Protein AF-A0ABC8L7T3-F1 (afdb_monomer)

Foldseek 3Di:
DDQPQDADPPKDWDWDDDPQWIKIWIWGDDDDDPVQKTFIKIWIWHWDADPVGDIDTDTPDIDGPDIGGNPDHDDDDDDDDD

Structure (mmCIF, N/CA/C/O backbone):
data_AF-A0ABC8L7T3-F1
#
_entry.id   AF-A0ABC8L7T3-F1
#
loop_
_atom_site.group_PDB
_atom_site.id
_atom_site.type_symbol
_atom_site.label_atom_id
_atom_site.label_alt_id
_atom_site.label_comp_id
_atom_site.label_asym_id
_atom_site.label_entity_id
_atom_site.label_seq_id
_atom_site.pdbx_PDB_ins_code
_atom_site.Cartn_x
_atom_site.Cartn_y
_atom_site.Cartn_z
_atom_site.occupancy
_atom_site.B_iso_or_equiv
_atom_site.auth_seq_id
_atom_site.auth_comp_id
_atom_site.auth_asym_id
_atom_site.auth_atom_id
_atom_site.pdbx_PDB_model_num
ATOM 1 N N . MET A 1 1 ? 20.368 14.492 3.557 1.00 38.31 1 MET A N 1
ATOM 2 C CA . MET A 1 1 ? 19.580 14.366 2.310 1.00 38.31 1 MET A CA 1
ATOM 3 C C . MET A 1 1 ? 18.242 13.747 2.675 1.00 38.31 1 MET A C 1
ATOM 5 O O . MET A 1 1 ? 18.219 12.594 3.075 1.00 38.31 1 MET A O 1
ATOM 9 N N . HIS A 1 2 ? 17.150 14.508 2.639 1.00 35.03 2 HIS A N 1
ATOM 10 C CA . HIS A 1 2 ? 15.823 13.958 2.922 1.00 35.03 2 HIS A CA 1
ATOM 11 C C . HIS A 1 2 ? 15.352 13.191 1.683 1.00 35.03 2 HIS A C 1
ATOM 13 O O . HIS A 1 2 ? 15.084 13.805 0.649 1.00 35.03 2 HIS A O 1
ATOM 19 N N . HIS A 1 3 ? 15.297 11.861 1.758 1.00 43.53 3 HIS A N 1
ATOM 20 C CA . HIS A 1 3 ? 14.628 11.061 0.737 1.00 43.53 3 HIS A CA 1
ATOM 21 C C . HIS A 1 3 ? 13.141 11.432 0.767 1.00 43.53 3 HIS A C 1
ATOM 23 O O . HIS A 1 3 ? 12.407 11.039 1.669 1.00 43.53 3 HIS A O 1
ATOM 29 N N . ARG A 1 4 ? 12.702 12.265 -0.183 1.00 48.78 4 ARG A N 1
ATOM 30 C CA . ARG A 1 4 ? 11.276 12.511 -0.413 1.00 48.78 4 ARG A CA 1
ATOM 31 C C . ARG A 1 4 ? 10.670 11.196 -0.911 1.00 48.78 4 ARG A C 1
ATOM 33 O O . ARG A 1 4 ? 10.760 10.894 -2.092 1.00 48.78 4 ARG A O 1
ATOM 40 N N . ASN A 1 5 ? 10.090 10.422 0.004 1.00 54.25 5 ASN A N 1
ATOM 41 C CA . ASN A 1 5 ? 9.352 9.189 -0.301 1.00 54.25 5 ASN A CA 1
ATOM 42 C C . ASN A 1 5 ? 7.878 9.464 -0.660 1.00 54.25 5 ASN A C 1
ATOM 44 O O . ASN A 1 5 ? 7.117 8.534 -0.920 1.00 54.25 5 ASN A O 1
ATOM 48 N N . GLY A 1 6 ? 7.475 10.740 -0.661 1.00 54.88 6 GLY A N 1
ATOM 49 C CA . GLY A 1 6 ? 6.137 11.171 -1.050 1.00 54.88 6 GLY A CA 1
ATOM 50 C C . GLY A 1 6 ? 5.894 11.010 -2.550 1.00 54.88 6 GLY A C 1
ATOM 51 O O . GLY A 1 6 ? 6.811 11.161 -3.362 1.00 54.88 6 GLY A O 1
ATOM 52 N N . GLY A 1 7 ? 4.649 10.701 -2.911 1.00 54.69 7 GLY A N 1
ATOM 53 C CA . GLY A 1 7 ? 4.199 10.727 -4.300 1.00 54.69 7 GLY A CA 1
ATOM 54 C C . GLY A 1 7 ? 4.367 12.122 -4.915 1.00 54.69 7 GLY A C 1
ATOM 55 O O . GLY A 1 7 ? 4.223 13.136 -4.232 1.00 54.69 7 GLY A O 1
ATOM 56 N N . SER A 1 8 ? 4.702 12.178 -6.206 1.00 59.66 8 SER A N 1
ATOM 57 C CA . SER A 1 8 ? 4.515 13.395 -7.010 1.00 59.66 8 SER A CA 1
ATOM 58 C C . SER A 1 8 ? 3.025 13.752 -7.075 1.00 59.66 8 SER A C 1
ATOM 60 O O . SER A 1 8 ? 2.193 12.856 -6.954 1.00 59.66 8 SER A O 1
ATOM 62 N N . SER A 1 9 ? 2.676 15.010 -7.359 1.00 58.31 9 SER A N 1
ATOM 63 C CA . SER A 1 9 ? 1.293 15.404 -7.701 1.00 58.31 9 SER A CA 1
ATOM 64 C C . SER A 1 9 ? 0.709 14.582 -8.854 1.00 58.31 9 SER A C 1
ATOM 66 O O . SER A 1 9 ? -0.502 14.418 -8.947 1.00 58.31 9 SER A O 1
ATOM 68 N N . ASP A 1 10 ? 1.587 14.047 -9.704 1.00 60.50 10 ASP A N 1
ATOM 69 C CA . ASP A 1 10 ? 1.239 13.238 -10.872 1.00 60.50 10 ASP A CA 1
ATOM 70 C C . ASP A 1 10 ? 1.274 11.726 -10.575 1.00 60.50 10 ASP A C 1
ATOM 72 O O . ASP A 1 10 ? 0.919 10.914 -11.428 1.00 60.50 10 ASP A O 1
ATOM 76 N N . ASN A 1 11 ? 1.734 11.322 -9.383 1.00 66.94 11 ASN A N 1
ATOM 77 C CA . ASN A 1 11 ? 1.858 9.913 -9.025 1.00 66.94 11 ASN A CA 1
ATOM 78 C C . ASN A 1 11 ? 0.542 9.400 -8.455 1.00 66.94 11 ASN A C 1
ATOM 80 O O . ASN A 1 11 ? -0.029 9.961 -7.522 1.00 66.94 11 ASN A O 1
ATOM 84 N N . THR A 1 12 ? 0.095 8.270 -8.991 1.00 76.62 12 THR A N 1
ATOM 85 C CA . THR A 1 12 ? -1.149 7.649 -8.551 1.00 76.62 12 THR A CA 1
ATOM 86 C C . THR A 1 12 ? -0.946 6.933 -7.216 1.00 76.62 12 THR A C 1
ATOM 88 O O . THR A 1 12 ? 0.008 6.168 -7.039 1.00 76.62 12 THR A O 1
ATOM 91 N N . THR A 1 13 ? -1.869 7.158 -6.285 1.00 89.56 13 THR A N 1
ATOM 92 C CA . THR A 1 13 ? -2.017 6.368 -5.061 1.00 89.56 13 THR A CA 1
ATOM 93 C C . THR A 1 13 ? -3.300 5.543 -5.139 1.00 89.56 13 THR A C 1
ATOM 95 O O . THR A 1 13 ? -4.253 5.904 -5.838 1.00 89.56 13 THR A O 1
ATOM 98 N N . LYS A 1 14 ? -3.333 4.405 -4.448 1.00 92.12 14 LYS A N 1
ATOM 99 C CA . LYS A 1 14 ? -4.551 3.623 -4.221 1.00 92.12 14 LYS A CA 1
ATOM 100 C C . LYS A 1 14 ? -4.617 3.212 -2.770 1.00 92.12 14 LYS A C 1
ATOM 102 O O . LYS A 1 14 ? -3.603 2.877 -2.168 1.00 92.12 14 LYS A O 1
ATOM 107 N N . LEU A 1 15 ? -5.831 3.214 -2.251 1.00 93.31 15 LEU A N 1
ATOM 108 C CA . LEU A 1 15 ? -6.154 2.754 -0.917 1.00 93.31 15 LEU A CA 1
ATOM 109 C C . LEU A 1 15 ? -7.102 1.566 -1.051 1.00 93.31 15 LEU A C 1
ATOM 111 O O . LEU A 1 15 ? -8.026 1.610 -1.865 1.00 93.31 15 LEU A O 1
ATOM 115 N N . VAL A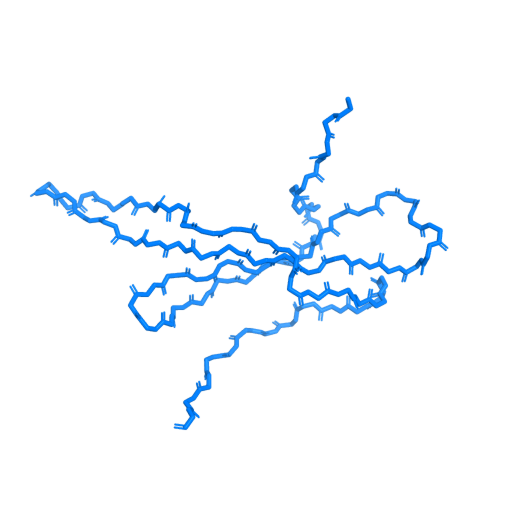 1 16 ? -6.872 0.515 -0.275 1.00 94.50 16 VAL A N 1
ATOM 116 C CA . VAL A 1 16 ? -7.733 -0.668 -0.251 1.00 94.50 16 VAL A CA 1
ATOM 117 C C . VAL A 1 16 ? -7.920 -1.157 1.180 1.00 94.50 16 VAL A C 1
ATOM 119 O O . VAL A 1 16 ? -7.008 -1.046 1.993 1.00 94.50 16 VAL A O 1
ATOM 122 N N . SER A 1 17 ? -9.097 -1.695 1.495 1.00 94.69 17 SER A N 1
ATOM 123 C CA . SER A 1 17 ? -9.344 -2.372 2.771 1.00 94.69 17 SER A CA 1
ATOM 124 C C . SER A 1 17 ? -9.168 -3.877 2.596 1.00 94.69 17 SER A C 1
ATOM 126 O O . SER A 1 17 ? -9.804 -4.464 1.725 1.00 94.69 17 SER A O 1
ATOM 128 N N . CYS A 1 18 ? 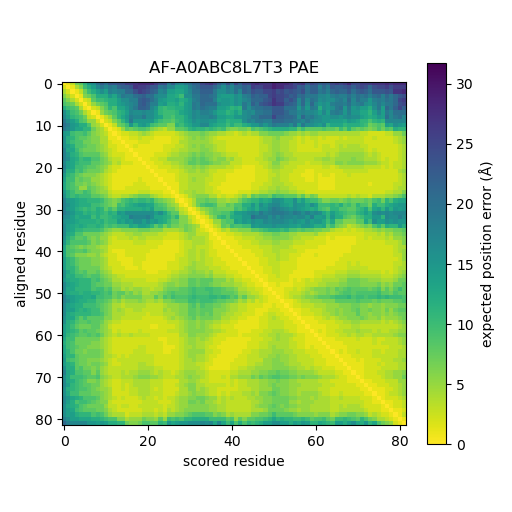-8.306 -4.497 3.402 1.00 93.12 18 CYS A N 1
ATOM 129 C CA . CYS A 1 18 ? -8.029 -5.932 3.376 1.00 93.12 18 CYS A CA 1
ATOM 130 C C . CYS A 1 18 ? -7.813 -6.447 4.805 1.00 93.12 18 CYS A C 1
ATOM 132 O O . CYS A 1 18 ? -7.028 -5.873 5.557 1.00 93.12 18 CYS A O 1
ATOM 134 N N . GLY A 1 19 ? -8.515 -7.517 5.197 1.00 90.62 19 GLY A N 1
ATOM 135 C CA . GLY A 1 19 ? -8.322 -8.163 6.503 1.00 90.62 19 GLY A CA 1
ATOM 136 C C . GLY A 1 19 ? -8.579 -7.261 7.719 1.00 90.62 19 GLY A C 1
ATOM 137 O O . GLY A 1 19 ? -7.911 -7.415 8.734 1.00 90.62 19 GLY A O 1
ATOM 138 N N . GLY A 1 20 ? -9.495 -6.291 7.611 1.00 91.06 20 GLY A N 1
ATOM 139 C CA . GLY A 1 20 ? -9.764 -5.311 8.675 1.00 91.06 20 GLY A CA 1
ATOM 140 C C . GLY A 1 20 ? -8.728 -4.185 8.784 1.00 91.06 20 GLY A C 1
ATOM 141 O O . GLY A 1 20 ? -8.838 -3.349 9.673 1.00 91.06 20 GLY A O 1
ATOM 142 N N . LYS A 1 21 ? -7.747 -4.135 7.877 1.00 94.62 21 LYS A N 1
ATOM 143 C CA . LYS A 1 21 ? -6.731 -3.080 7.786 1.00 94.62 21 LYS A CA 1
ATOM 144 C C . LYS A 1 21 ? -6.894 -2.280 6.498 1.00 94.62 21 LYS A C 1
ATOM 146 O O . LYS A 1 21 ? -7.559 -2.714 5.552 1.00 94.62 21 LYS A O 1
ATOM 151 N N . LEU A 1 22 ? -6.275 -1.109 6.453 1.00 95.56 22 LEU A N 1
ATOM 152 C CA . LEU A 1 22 ? -6.110 -0.308 5.250 1.00 95.56 22 LEU A CA 1
ATOM 153 C C . LEU A 1 22 ? -4.707 -0.501 4.677 1.00 95.56 22 LEU A C 1
ATOM 155 O O . LEU A 1 22 ? -3.725 -0.544 5.405 1.00 95.56 22 LEU A O 1
ATOM 159 N N . PHE A 1 23 ? -4.608 -0.563 3.356 1.00 95.19 23 PHE A N 1
ATOM 160 C CA . PHE A 1 23 ? -3.341 -0.600 2.640 1.00 95.19 23 PHE A CA 1
ATOM 161 C C . PHE A 1 23 ? -3.276 0.564 1.666 1.00 95.19 23 PHE A C 1
ATOM 163 O O . PHE A 1 23 ? -4.103 0.670 0.756 1.00 95.19 23 PHE A O 1
ATOM 170 N N . LEU A 1 24 ? -2.287 1.433 1.853 1.00 94.44 24 LEU A N 1
ATOM 171 C CA . LEU A 1 24 ? -1.985 2.535 0.951 1.00 94.44 24 LEU A CA 1
ATOM 172 C C . LEU A 1 24 ? -0.834 2.120 0.041 1.00 94.44 24 LEU A C 1
ATOM 174 O O . LEU A 1 24 ? 0.261 1.846 0.516 1.00 94.44 24 LEU A O 1
ATOM 178 N N . ILE A 1 25 ? -1.058 2.117 -1.268 1.00 93.75 25 ILE A N 1
ATOM 179 C CA . ILE A 1 25 ? -0.047 1.791 -2.273 1.00 93.75 25 ILE A CA 1
ATOM 180 C C . ILE A 1 25 ? 0.196 3.021 -3.137 1.00 93.75 25 ILE A C 1
ATOM 182 O O . ILE A 1 25 ? -0.749 3.660 -3.603 1.00 93.75 25 ILE A O 1
ATOM 186 N N . TRP A 1 26 ? 1.459 3.361 -3.375 1.00 91.88 26 TRP A N 1
ATOM 187 C CA . TRP A 1 26 ? 1.807 4.508 -4.207 1.00 91.88 26 TRP A CA 1
ATOM 188 C C . TRP A 1 26 ? 3.067 4.294 -5.026 1.00 91.88 26 TRP A C 1
ATOM 190 O O . TRP A 1 26 ? 3.950 3.492 -4.713 1.00 91.88 26 TRP A O 1
ATOM 200 N N . GLU A 1 27 ? 3.156 5.071 -6.097 1.00 89.62 27 GLU A N 1
ATOM 201 C CA . GLU A 1 27 ? 4.353 5.154 -6.911 1.00 89.62 27 GLU A CA 1
ATOM 202 C C . GLU A 1 27 ? 5.353 6.128 -6.279 1.00 89.62 27 GLU A C 1
ATOM 204 O O . GLU A 1 27 ? 5.081 7.320 -6.102 1.00 89.62 27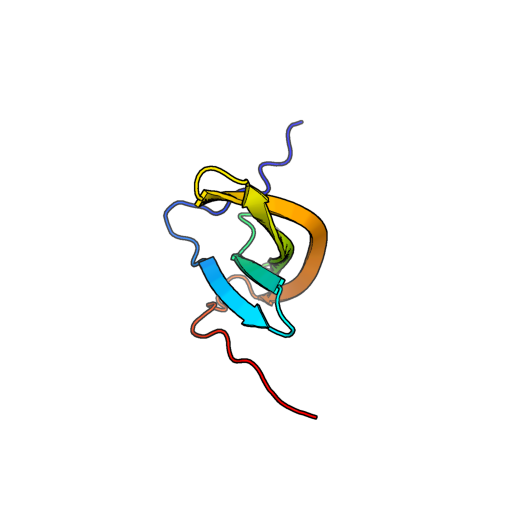 GLU A O 1
ATOM 209 N N . GLY A 1 28 ? 6.542 5.630 -5.957 1.00 82.75 28 GLY A N 1
ATOM 210 C CA . GLY A 1 28 ? 7.638 6.442 -5.453 1.00 82.75 28 GLY A CA 1
ATOM 211 C C . GLY A 1 28 ? 8.173 7.380 -6.531 1.00 82.75 28 GLY A C 1
ATOM 212 O O . GLY A 1 28 ? 8.461 6.961 -7.655 1.00 82.75 28 GLY A O 1
ATOM 213 N N . TYR A 1 29 ? 8.346 8.653 -6.182 1.00 73.06 29 TYR A N 1
ATOM 214 C CA . TYR A 1 29 ? 8.982 9.627 -7.059 1.00 73.06 29 TYR A CA 1
ATOM 215 C C . TYR A 1 29 ? 10.506 9.453 -7.049 1.00 73.06 29 TYR A C 1
ATOM 217 O O . TYR A 1 29 ? 11.140 9.497 -5.997 1.00 73.06 29 TYR A O 1
ATOM 225 N N . MET A 1 30 ? 11.117 9.295 -8.224 1.00 68.94 30 MET A N 1
ATOM 226 C CA . MET A 1 30 ? 12.574 9.339 -8.368 1.00 68.94 30 MET A CA 1
ATOM 227 C C . MET A 1 30 ? 12.957 10.284 -9.505 1.00 68.94 30 MET A C 1
ATOM 229 O O . MET A 1 30 ? 12.897 9.927 -10.681 1.00 68.94 30 MET A O 1
ATOM 233 N N . LYS A 1 31 ? 13.363 11.507 -9.147 1.00 62.47 31 LYS A N 1
ATOM 234 C CA . LYS A 1 31 ? 13.932 12.464 -10.102 1.00 62.47 31 LYS A CA 1
ATOM 235 C C . LYS A 1 31 ? 15.282 11.924 -10.583 1.00 62.47 31 LYS A C 1
ATOM 237 O O . LYS A 1 31 ? 16.158 11.686 -9.760 1.00 62.47 31 LYS A O 1
ATOM 242 N N . HIS A 1 32 ? 15.438 11.746 -11.896 1.00 66.06 32 HIS A N 1
ATOM 243 C CA . HIS A 1 32 ? 16.659 11.228 -12.531 1.00 66.06 32 HIS A CA 1
ATOM 244 C C . HIS A 1 32 ? 17.097 9.842 -12.027 1.00 66.06 32 HIS A C 1
ATOM 246 O O . HIS A 1 32 ? 18.208 9.688 -11.526 1.00 66.06 32 HIS A O 1
ATOM 252 N N . ASN A 1 33 ? 16.252 8.815 -12.174 1.00 68.69 33 ASN A N 1
ATOM 253 C CA . ASN A 1 33 ? 16.709 7.446 -11.934 1.00 68.69 33 ASN A CA 1
ATOM 254 C C . ASN A 1 33 ? 17.445 6.883 -13.172 1.00 68.69 33 ASN A C 1
ATOM 256 O O . ASN A 1 33 ? 16.776 6.575 -14.161 1.00 68.69 33 ASN A O 1
ATOM 260 N N . PRO A 1 34 ? 18.777 6.666 -13.125 1.00 72.31 34 PRO A N 1
ATOM 261 C CA . PRO A 1 34 ? 19.536 6.113 -14.251 1.00 72.31 34 PRO A CA 1
ATOM 262 C C . PRO A 1 34 ? 19.113 4.684 -14.622 1.00 72.31 34 PRO A C 1
ATOM 264 O O . PRO A 1 34 ? 19.344 4.248 -15.744 1.00 72.31 34 PRO A O 1
ATOM 267 N N . SER A 1 35 ? 18.461 3.956 -13.709 1.00 80.94 35 SER A N 1
ATOM 268 C CA . SER A 1 35 ? 17.963 2.600 -13.972 1.00 80.94 35 SER A CA 1
ATOM 269 C C . SER A 1 35 ? 16.613 2.550 -14.699 1.00 80.94 35 SER A C 1
ATOM 271 O O . SER A 1 35 ? 16.150 1.454 -14.999 1.00 80.94 35 SER A O 1
ATOM 273 N N . ASN A 1 36 ? 15.958 3.693 -14.971 1.00 85.25 36 ASN A N 1
ATOM 274 C CA . ASN A 1 36 ? 14.608 3.751 -15.561 1.00 85.25 36 ASN A CA 1
ATOM 275 C C . ASN A 1 36 ? 13.574 2.867 -14.834 1.00 85.25 36 ASN A C 1
ATOM 277 O O . ASN A 1 36 ? 12.640 2.334 -15.440 1.00 85.25 36 ASN A O 1
ATOM 281 N N . ARG A 1 37 ? 13.731 2.716 -13.515 1.00 88.12 37 ARG A N 1
ATOM 282 C CA . ARG A 1 37 ? 12.772 2.030 -12.647 1.00 88.12 37 ARG A CA 1
ATOM 283 C C . ARG A 1 37 ? 12.149 2.997 -11.647 1.00 88.12 37 ARG A C 1
ATOM 285 O O . ARG A 1 37 ? 12.730 4.019 -11.297 1.00 88.12 37 ARG A O 1
ATOM 292 N N . LYS A 1 38 ? 10.983 2.657 -11.123 1.00 87.44 38 LYS A N 1
ATOM 293 C CA . LYS A 1 38 ? 10.380 3.297 -9.957 1.00 87.44 38 LYS A CA 1
ATOM 294 C C . LYS A 1 38 ? 9.984 2.247 -8.932 1.00 87.44 38 LYS A C 1
ATOM 296 O O . LYS A 1 38 ? 9.769 1.082 -9.266 1.00 87.44 38 LYS A O 1
ATOM 301 N N . LYS A 1 39 ? 9.952 2.668 -7.674 1.00 90.19 39 LYS A N 1
ATOM 302 C CA . LYS A 1 39 ? 9.576 1.824 -6.542 1.00 90.19 39 LYS A CA 1
ATOM 303 C C . LYS A 1 39 ? 8.078 1.959 -6.313 1.00 90.19 39 LYS A C 1
ATOM 305 O O . LYS A 1 39 ? 7.571 3.076 -6.320 1.00 90.19 39 LYS A O 1
ATOM 310 N N . ILE A 1 40 ? 7.397 0.843 -6.118 1.00 91.62 40 ILE A N 1
ATOM 311 C CA . ILE A 1 40 ? 6.035 0.803 -5.602 1.00 91.62 40 ILE A CA 1
ATOM 312 C C . ILE A 1 40 ? 6.151 0.585 -4.105 1.00 91.62 40 ILE A C 1
ATOM 314 O O . ILE A 1 40 ? 6.777 -0.379 -3.661 1.00 91.62 40 ILE A O 1
ATOM 318 N N . TRP A 1 41 ? 5.584 1.512 -3.356 1.00 93.25 41 TRP A N 1
ATOM 319 C CA . TRP A 1 41 ? 5.551 1.481 -1.908 1.00 93.25 41 TRP A CA 1
ATOM 320 C C . TRP A 1 41 ? 4.188 1.012 -1.437 1.00 93.25 41 TRP A C 1
ATOM 322 O O . TRP A 1 41 ? 3.184 1.250 -2.109 1.00 93.25 41 TRP A O 1
ATOM 332 N N . CYS A 1 42 ? 4.173 0.365 -0.283 1.00 94.62 42 CYS A N 1
ATOM 333 C CA . CYS A 1 42 ? 2.967 -0.030 0.412 1.00 94.62 42 CYS A CA 1
ATOM 334 C C . CYS A 1 42 ? 3.112 0.346 1.884 1.00 94.62 42 CYS A C 1
ATOM 336 O O . CYS A 1 42 ? 4.181 0.158 2.463 1.00 94.62 42 CYS A O 1
ATOM 338 N N . ALA A 1 43 ? 2.043 0.875 2.463 1.00 96.19 43 ALA A N 1
ATOM 339 C CA . ALA A 1 43 ? 1.902 1.056 3.892 1.00 96.19 43 ALA A CA 1
ATOM 340 C C . ALA A 1 43 ? 0.688 0.268 4.369 1.00 96.19 43 ALA A C 1
ATOM 342 O O . ALA A 1 43 ? -0.392 0.384 3.788 1.00 96.19 43 ALA A O 1
ATOM 343 N N . GLU A 1 44 ? 0.882 -0.510 5.425 1.00 96.69 44 GLU A N 1
ATOM 344 C CA . GLU A 1 44 ? -0.194 -1.149 6.168 1.00 96.69 44 GLU A CA 1
ATOM 345 C C . GLU A 1 44 ? -0.612 -0.220 7.307 1.00 96.69 44 GLU A C 1
ATOM 347 O O . GLU A 1 44 ? 0.228 0.267 8.065 1.00 96.69 44 GLU A O 1
ATOM 352 N N . ILE A 1 45 ? -1.911 0.044 7.390 1.00 97.12 45 ILE A N 1
ATOM 353 C CA . ILE A 1 45 ? -2.507 1.010 8.302 1.00 97.12 45 ILE A CA 1
ATOM 354 C C . ILE A 1 45 ? -3.618 0.312 9.083 1.00 97.12 45 ILE A C 1
ATOM 356 O O . ILE A 1 45 ? -4.595 -0.173 8.505 1.00 97.12 45 ILE A O 1
ATOM 360 N N . THR A 1 46 ? -3.481 0.261 10.399 1.00 96.81 46 THR A N 1
ATOM 361 C CA . THR A 1 46 ? -4.562 -0.116 11.312 1.00 96.81 46 THR A CA 1
ATOM 362 C C . THR A 1 46 ? -5.438 1.101 11.567 1.00 96.81 46 THR A C 1
ATOM 364 O O . THR A 1 46 ? -4.960 2.235 11.587 1.00 96.81 46 THR A O 1
ATOM 367 N N . LEU A 1 47 ? -6.742 0.869 11.697 1.00 94.31 47 LEU A N 1
ATOM 368 C CA . LEU A 1 47 ? -7.691 1.909 12.067 1.00 94.31 47 LEU A CA 1
ATOM 369 C C . LEU A 1 47 ? -8.114 1.705 13.513 1.00 94.31 47 LEU A C 1
ATOM 371 O O . LEU A 1 47 ? -8.496 0.600 13.897 1.00 94.31 47 LEU A O 1
ATOM 375 N N . GLU A 1 48 ? -8.089 2.786 14.273 1.00 93.19 48 GLU A N 1
ATOM 376 C CA . GLU A 1 48 ? -8.624 2.854 15.625 1.00 93.19 48 GLU A CA 1
ATOM 377 C C . GLU A 1 48 ? -9.757 3.873 15.646 1.00 93.19 48 GLU A C 1
ATOM 379 O O . GLU A 1 48 ? -9.765 4.829 14.871 1.00 93.19 48 GLU A O 1
ATOM 384 N N . THR A 1 49 ? -10.751 3.640 16.493 1.00 94.62 49 THR A N 1
ATOM 385 C CA . THR A 1 49 ? -11.861 4.569 16.702 1.00 94.62 49 THR A CA 1
ATOM 386 C C . THR A 1 49 ? -11.982 4.799 18.192 1.00 94.62 49 THR A C 1
ATOM 388 O O . THR A 1 49 ? -12.003 3.827 18.948 1.00 94.62 49 THR A O 1
ATOM 391 N N . ASP A 1 50 ? -11.998 6.058 18.609 1.00 93.50 50 ASP A N 1
ATOM 392 C CA . ASP A 1 50 ? -12.152 6.399 20.019 1.00 93.50 50 ASP A CA 1
ATOM 393 C C . ASP A 1 50 ? -13.623 6.392 20.466 1.00 93.50 50 ASP A C 1
ATOM 395 O O . ASP A 1 50 ? -14.545 6.157 19.678 1.00 93.50 50 ASP A O 1
ATOM 399 N N . ASP A 1 51 ? -13.841 6.636 21.761 1.00 94.50 51 ASP A N 1
ATOM 400 C CA . ASP A 1 51 ? -15.175 6.651 22.369 1.00 94.50 51 ASP A CA 1
ATOM 401 C C . ASP A 1 51 ? -16.058 7.808 21.852 1.00 94.50 51 ASP A C 1
ATOM 403 O O . ASP A 1 51 ? -17.283 7.758 21.984 1.00 94.50 51 ASP A O 1
ATOM 407 N N . GLU A 1 52 ? -15.456 8.839 21.247 1.00 95.50 52 GLU A N 1
ATOM 408 C CA . GLU A 1 52 ? -16.147 9.981 20.636 1.00 95.50 52 GLU A CA 1
ATOM 409 C C . GLU A 1 52 ? -16.441 9.756 19.138 1.00 95.50 52 GLU A C 1
ATOM 411 O O . GLU A 1 52 ? -17.171 10.534 18.517 1.00 95.50 52 GLU A O 1
ATOM 416 N N . GLY A 1 53 ? -15.952 8.649 18.570 1.00 93.44 53 GLY A N 1
ATOM 417 C CA . GLY A 1 53 ? -16.155 8.252 17.180 1.00 93.44 53 GLY A CA 1
ATOM 418 C C . GLY A 1 53 ? -15.123 8.820 16.201 1.00 93.44 53 GLY A C 1
ATOM 419 O O . GLY A 1 53 ? -15.318 8.703 14.988 1.00 93.44 53 GLY A O 1
ATOM 420 N N . GLU A 1 54 ? -14.039 9.428 16.686 1.00 95.75 54 GLU A N 1
ATOM 421 C CA . GLU A 1 54 ? -12.929 9.883 15.853 1.00 95.75 54 GLU A CA 1
ATOM 422 C C . GLU A 1 54 ? -12.085 8.690 15.393 1.00 95.75 54 GLU A C 1
ATOM 424 O O . GLU A 1 54 ? -11.772 7.786 16.168 1.00 95.75 54 GLU A O 1
ATOM 429 N N . VAL A 1 55 ? -11.731 8.673 14.104 1.00 92.62 55 VAL A N 1
ATOM 430 C CA . VAL A 1 55 ? -11.000 7.564 13.480 1.00 92.62 55 VAL A CA 1
ATOM 431 C C . VAL A 1 55 ? -9.556 7.971 13.215 1.00 92.62 55 VAL A C 1
ATOM 433 O O . VAL A 1 55 ? -9.297 8.920 12.474 1.00 92.62 55 VAL A O 1
ATOM 436 N N . TRP A 1 56 ? -8.618 7.185 13.736 1.00 93.00 56 TRP A N 1
ATOM 437 C CA . TRP A 1 56 ? -7.179 7.372 13.574 1.00 93.00 56 TRP A CA 1
ATOM 438 C C . TRP A 1 56 ? -6.566 6.229 12.770 1.00 93.00 56 TRP A C 1
ATOM 440 O O . TRP A 1 56 ? -7.033 5.093 12.821 1.00 93.00 56 TRP A O 1
ATOM 450 N N . GLY A 1 57 ? -5.514 6.535 12.009 1.00 92.31 57 GLY A N 1
ATOM 451 C CA . GLY A 1 57 ? -4.751 5.546 11.253 1.00 92.31 57 GLY A CA 1
ATOM 452 C C . GLY A 1 57 ? -3.332 5.416 11.793 1.00 92.31 57 GLY A C 1
ATOM 453 O O . GLY A 1 57 ? -2.565 6.375 11.701 1.00 92.31 57 GLY A O 1
ATOM 454 N N . ASN A 1 58 ? -2.967 4.236 12.287 1.00 95.00 58 ASN A N 1
ATOM 455 C CA . ASN A 1 58 ? -1.606 3.922 12.720 1.00 95.00 58 ASN A CA 1
ATOM 456 C C . ASN A 1 58 ? -0.878 3.159 11.608 1.00 95.00 58 ASN A C 1
ATOM 458 O O . ASN A 1 58 ? -1.377 2.162 11.092 1.00 95.00 58 ASN A O 1
ATOM 462 N N . VAL A 1 59 ? 0.295 3.648 11.189 1.00 95.62 59 VAL A N 1
ATOM 463 C CA . VAL A 1 59 ? 1.116 2.973 10.171 1.00 95.62 59 VAL A CA 1
ATOM 464 C C . VAL A 1 59 ? 1.924 1.869 10.848 1.00 95.62 59 VAL A C 1
ATOM 466 O O . VAL A 1 59 ? 2.933 2.148 11.492 1.00 95.62 59 VAL A O 1
ATOM 469 N N . GLU A 1 60 ? 1.505 0.621 10.664 1.00 96.31 60 GLU A N 1
ATOM 470 C CA . GLU A 1 60 ? 2.168 -0.556 11.242 1.00 96.31 60 GLU A CA 1
ATOM 471 C C . GLU A 1 60 ? 3.440 -0.928 10.477 1.00 96.31 60 GLU A C 1
ATOM 473 O O . GLU A 1 60 ? 4.437 -1.377 11.044 1.00 96.31 60 GLU A O 1
ATOM 478 N N . TRP A 1 61 ? 3.409 -0.751 9.157 1.00 95.06 61 TRP A N 1
ATOM 479 C CA . TRP A 1 61 ? 4.503 -1.130 8.277 1.00 95.06 61 TRP A CA 1
ATOM 480 C C . TRP A 1 61 ? 4.522 -0.250 7.037 1.00 95.06 61 TRP A C 1
ATOM 482 O O . TRP A 1 61 ? 3.476 0.125 6.511 1.00 95.06 61 TRP A O 1
ATOM 492 N N . VAL A 1 62 ? 5.723 0.056 6.548 1.00 95.25 62 VAL A N 1
ATOM 493 C CA . VAL A 1 62 ? 5.920 0.731 5.269 1.00 95.25 62 VAL A CA 1
ATOM 494 C C . VAL A 1 62 ? 7.179 0.220 4.587 1.00 95.25 62 VAL A C 1
ATOM 496 O O . VAL A 1 62 ? 8.265 0.273 5.160 1.00 95.25 62 VAL A O 1
ATOM 499 N N . ASP A 1 63 ? 7.050 -0.249 3.348 1.00 95.12 63 ASP A N 1
ATOM 500 C CA . ASP A 1 63 ? 8.206 -0.676 2.560 1.00 95.12 63 ASP A CA 1
ATOM 501 C C . ASP A 1 63 ? 7.936 -0.649 1.050 1.00 95.12 63 ASP A C 1
ATOM 503 O O . ASP A 1 63 ? 6.823 -0.429 0.561 1.00 95.12 63 ASP A O 1
ATOM 507 N N . VAL A 1 64 ? 8.998 -0.883 0.289 1.00 93.19 64 VAL A N 1
ATOM 508 C CA . VAL A 1 64 ? 8.981 -1.099 -1.149 1.00 93.19 64 VAL A CA 1
ATOM 509 C C . VAL A 1 64 ? 8.566 -2.538 -1.430 1.00 93.19 64 VAL A C 1
ATOM 511 O O . VAL A 1 64 ? 9.344 -3.468 -1.242 1.00 93.19 64 VAL A O 1
ATOM 514 N N . VAL A 1 65 ? 7.368 -2.721 -1.978 1.00 94.06 65 VAL A N 1
ATOM 515 C CA . VAL A 1 65 ? 6.871 -4.048 -2.376 1.00 94.06 65 VAL A CA 1
ATOM 516 C C . VAL A 1 65 ? 7.383 -4.486 -3.741 1.00 94.06 65 VAL A C 1
ATOM 518 O O . VAL A 1 65 ? 7.482 -5.678 -4.009 1.00 94.06 65 VAL A O 1
ATOM 521 N N . GLN A 1 66 ? 7.693 -3.537 -4.630 1.00 93.25 66 GLN A N 1
ATOM 522 C CA . GLN A 1 66 ? 8.095 -3.864 -5.996 1.00 93.25 66 GLN A CA 1
ATOM 523 C C . GLN A 1 66 ? 8.925 -2.752 -6.640 1.00 93.25 66 GLN A C 1
ATOM 525 O O . GLN A 1 66 ? 8.755 -1.570 -6.356 1.00 93.25 66 GLN A O 1
ATOM 530 N N . SER A 1 67 ? 9.795 -3.125 -7.582 1.00 92.12 67 SER A N 1
ATOM 531 C CA . SER A 1 67 ? 10.429 -2.189 -8.519 1.00 92.12 67 SER A CA 1
ATOM 532 C C . SER A 1 67 ? 9.976 -2.465 -9.953 1.00 92.12 67 SER A C 1
ATOM 534 O O . SER A 1 67 ? 10.164 -3.565 -10.478 1.00 92.12 67 SER A O 1
ATOM 536 N N . VAL A 1 68 ? 9.404 -1.455 -10.605 1.00 91.19 68 VAL A N 1
ATOM 537 C CA . VAL A 1 68 ? 8.815 -1.532 -11.956 1.00 91.19 68 VAL A CA 1
ATOM 538 C C . VAL A 1 68 ? 9.504 -0.548 -12.906 1.00 91.19 68 VAL A C 1
ATOM 540 O O . VAL A 1 68 ? 10.151 0.380 -12.425 1.00 91.19 68 VAL A O 1
ATOM 543 N N . PRO A 1 69 ? 9.422 -0.708 -14.238 1.00 91.31 69 PRO A N 1
ATOM 544 C CA . PRO A 1 69 ? 9.844 0.335 -15.175 1.00 91.31 69 PRO A CA 1
ATOM 545 C C . PRO A 1 69 ? 9.148 1.678 -14.897 1.00 91.31 69 PRO A C 1
ATOM 547 O O . PRO A 1 69 ? 7.979 1.711 -14.521 1.00 91.31 69 PRO A O 1
ATOM 550 N N . THR A 1 70 ? 9.832 2.804 -15.112 1.00 86.44 70 THR A N 1
ATOM 551 C CA . THR A 1 70 ? 9.283 4.149 -14.834 1.00 86.44 70 THR A CA 1
ATOM 552 C C . THR A 1 70 ? 7.980 4.434 -15.592 1.00 86.44 70 THR A C 1
ATOM 554 O O . THR A 1 70 ? 7.127 5.160 -15.087 1.00 86.44 70 THR A O 1
ATOM 557 N N . GLN A 1 71 ? 7.809 3.829 -16.772 1.00 85.06 71 GLN A N 1
ATOM 558 C CA . GLN A 1 71 ? 6.632 3.978 -17.636 1.00 85.06 71 GLN A CA 1
ATOM 559 C C . GLN A 1 71 ? 5.400 3.190 -17.160 1.00 85.06 71 GLN A C 1
ATOM 561 O O . GLN A 1 71 ? 4.309 3.408 -17.677 1.00 85.06 71 GLN A O 1
ATOM 566 N N . SER A 1 72 ? 5.550 2.255 -16.215 1.00 88.19 72 SER A N 1
ATOM 567 C CA . SER A 1 72 ? 4.410 1.514 -15.663 1.00 88.19 72 SER A CA 1
ATOM 568 C C . SER A 1 72 ? 3.483 2.453 -14.897 1.00 88.19 72 SER A C 1
ATOM 570 O O . SER A 1 72 ? 3.953 3.436 -14.342 1.00 88.19 72 SER A O 1
ATOM 572 N N . ALA A 1 73 ? 2.191 2.149 -14.827 1.00 86.94 73 ALA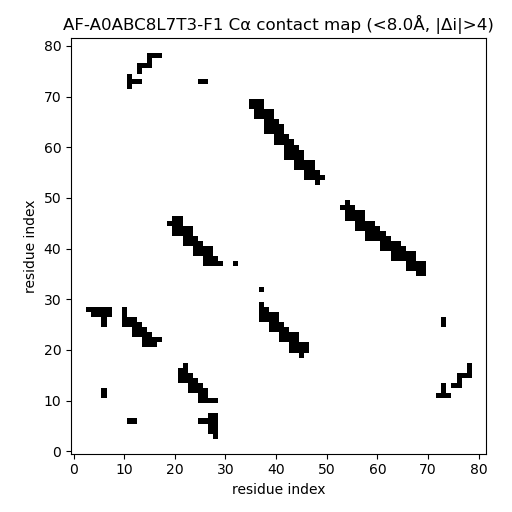 A N 1
ATOM 573 C CA . ALA A 1 73 ? 1.225 2.956 -14.088 1.00 86.94 73 ALA A CA 1
ATOM 574 C C . ALA A 1 73 ? 0.414 2.083 -13.133 1.00 86.94 73 ALA A C 1
ATOM 576 O O . ALA A 1 7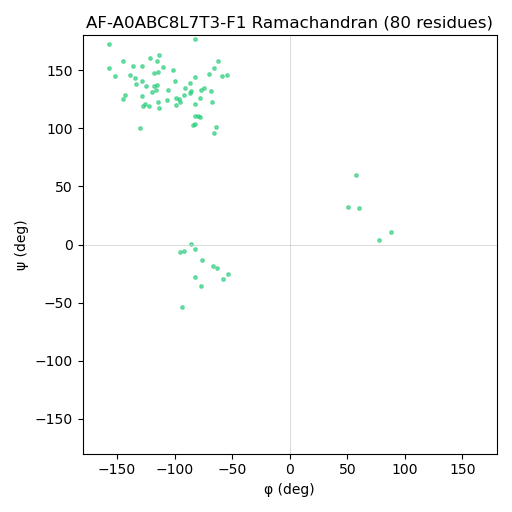3 ? 0.024 0.963 -13.469 1.00 86.94 73 ALA A O 1
ATOM 577 N N . LEU A 1 74 ? 0.150 2.608 -11.947 1.00 88.00 74 LEU A N 1
ATOM 578 C CA . LEU A 1 74 ? -0.692 1.978 -10.951 1.00 88.00 74 LEU A CA 1
ATOM 579 C C . LEU A 1 74 ? -2.165 2.298 -11.249 1.00 88.00 74 LEU A C 1
ATOM 581 O O . LEU A 1 74 ? -2.647 3.397 -10.989 1.00 88.00 74 LEU A O 1
ATOM 585 N N . LEU A 1 75 ? -2.890 1.328 -11.814 1.00 89.44 75 LEU A N 1
ATOM 586 C CA . LEU A 1 75 ? -4.258 1.531 -12.315 1.00 89.44 75 LEU A CA 1
ATOM 587 C C . LEU A 1 75 ? -5.333 1.182 -11.278 1.00 89.44 75 LEU A C 1
ATOM 589 O O . LEU A 1 75 ? -6.188 2.008 -10.947 1.00 89.44 75 LEU A O 1
ATOM 593 N N . HIS A 1 76 ? -5.264 -0.032 -10.733 1.00 88.38 76 HIS A N 1
ATOM 594 C CA . HIS A 1 76 ? -6.241 -0.583 -9.796 1.00 88.38 76 HIS A CA 1
ATOM 595 C C . HIS A 1 76 ? -5.532 -1.284 -8.638 1.00 88.38 76 HIS A C 1
ATOM 597 O O . HIS A 1 76 ? -4.411 -1.767 -8.789 1.00 88.38 76 HIS A O 1
ATOM 603 N N . CYS A 1 77 ? -6.207 -1.351 -7.494 1.00 89.69 77 CYS A N 1
ATOM 604 C CA . CYS A 1 77 ? -5.805 -2.160 -6.353 1.00 89.69 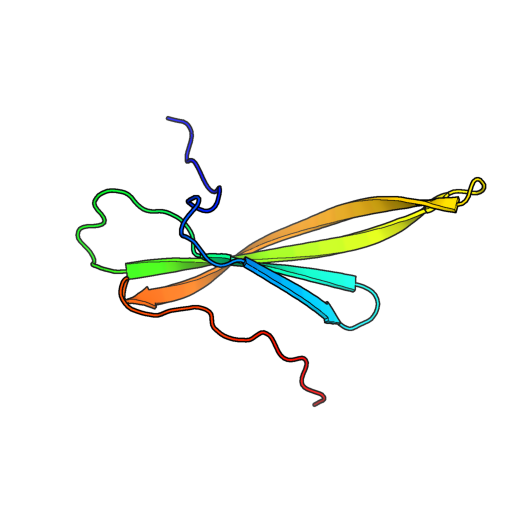77 CYS A CA 1
ATOM 605 C C . CYS A 1 77 ? -6.989 -3.056 -5.991 1.00 89.69 77 CYS A C 1
ATOM 607 O O . CYS A 1 77 ? -8.089 -2.552 -5.770 1.00 89.69 77 CYS A O 1
ATOM 609 N N . LEU A 1 78 ? -6.776 -4.369 -6.026 1.00 91.31 78 LEU A N 1
ATOM 610 C CA . LEU A 1 78 ? -7.819 -5.374 -5.850 1.00 91.31 78 LEU A CA 1
ATOM 611 C C . LEU A 1 78 ? -7.415 -6.304 -4.710 1.00 91.31 78 LEU A C 1
ATOM 613 O O . LEU A 1 78 ? -6.263 -6.732 -4.641 1.00 91.31 78 LEU A O 1
ATOM 617 N N . VAL A 1 79 ? -8.371 -6.627 -3.845 1.00 92.19 79 VAL A N 1
ATOM 618 C CA . VAL A 1 79 ? -8.208 -7.679 -2.839 1.00 92.19 79 VAL A CA 1
ATOM 619 C C . VAL A 1 79 ? -8.566 -9.008 -3.479 1.00 92.19 79 VAL A C 1
ATOM 621 O O . VAL A 1 79 ? -9.606 -9.122 -4.127 1.00 92.19 79 VAL A O 1
ATOM 624 N N . VAL A 1 80 ? -7.710 -10.006 -3.290 1.00 89.88 80 VAL A N 1
ATOM 625 C CA . VAL A 1 80 ? -7.947 -11.379 -3.738 1.00 89.88 80 VAL A CA 1
ATOM 626 C C . VAL A 1 80 ? -8.054 -12.292 -2.521 1.00 89.88 80 VAL A C 1
ATOM 628 O O . VAL A 1 80 ? -7.286 -12.155 -1.571 1.00 89.88 80 VAL A O 1
ATOM 631 N N . SER A 1 81 ? -9.025 -13.200 -2.540 1.00 85.88 81 SER A N 1
ATOM 632 C CA . SER A 1 81 ? -9.134 -14.299 -1.577 1.00 85.88 81 SER A CA 1
ATOM 633 C C . SER A 1 81 ? -8.308 -15.489 -2.063 1.00 85.88 81 SER A C 1
ATOM 635 O O . SER A 1 81 ? -8.330 -15.785 -3.260 1.00 85.88 81 SER A O 1
ATOM 637 N N . VAL A 1 82 ? -7.602 -16.153 -1.147 1.00 77.25 82 VAL A N 1
ATOM 638 C CA . VAL A 1 82 ? -6.817 -17.374 -1.411 1.00 77.25 82 VAL A CA 1
ATOM 639 C C . VAL A 1 82 ? -7.680 -18.611 -1.217 1.00 77.25 82 VAL A C 1
ATOM 641 O O . VAL A 1 82 ? -8.481 -18.605 -0.255 1.00 77.25 82 VAL A O 1
#

Sequence (82 aa):
MHHRNGGSSDNTTKLVSCGGKLFLIWEGYMKHNPSNRKKIWCAEITLETDDEGEVWGNVEWVDVVQSVPTQSALLHCLVVSV

Secondary structure (DSSP, 8-state):
-----SPPTTS-EEEEEETT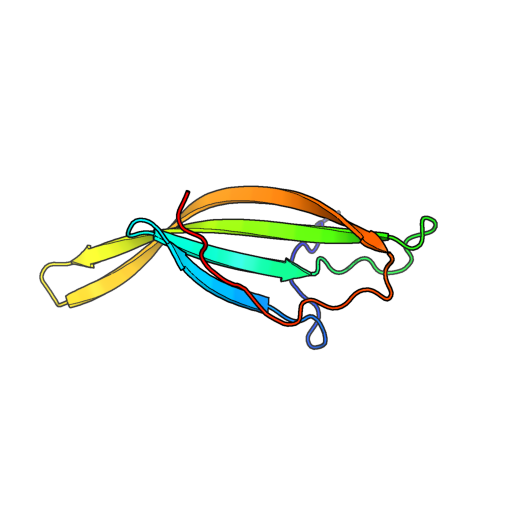EEEEEEEPP-TT-TT-EEEEEEEEEEEEE-TT--EEEEEEEEEEEEEEETT-----------

Radi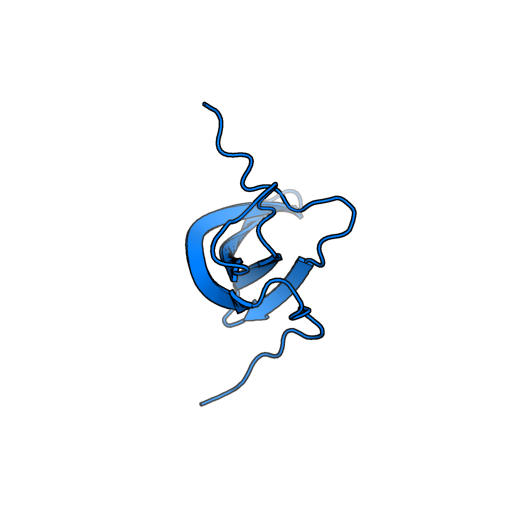us of gyration: 14.8 Å; Cα contacts (8 Å, |Δi|>4): 146; chains: 1; bounding box: 36×33×40 Å

Nearest PDB structures (foldseek):
  1wzn-assembly1_A  TM=4.110E-01  e=3.515E-01  Pyrococcus horikoshii OT3
  7vf4-assembly4_G  TM=4.857E-01  e=1.155E+00  Candida albicans SC5314
  2r55-assembly2_B  TM=5.409E-01  e=7.666E+00  Homo sapiens
  5bw0-assembly1_B  TM=4.064E-01  e=2.463E+00  Pseudomonas aeruginosa PAO1
  2qux-assembly5_M  TM=3.276E-01  e=1.984E+00  Pseudomonas phage PP7

Solvent-accessible surface area (backbone atoms only — not comparable to full-atom values): 5207 Å² total; per-residue (Å²): 133,83,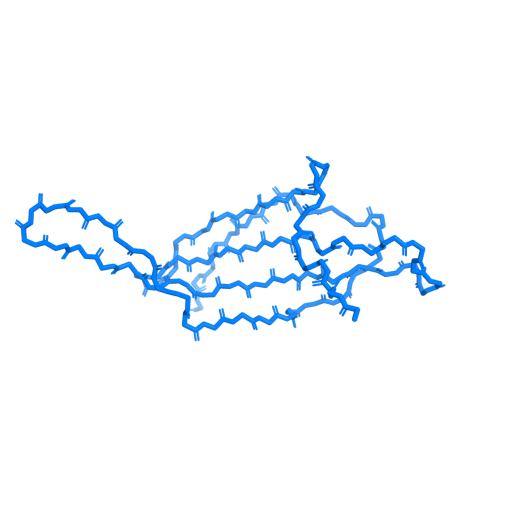81,64,72,54,58,45,99,86,39,51,70,45,74,44,78,55,96,90,28,37,37,43,37,34,38,38,51,66,88,84,46,92,81,51,50,31,40,34,34,40,31,40,27,44,71,46,66,52,99,88,67,54,76,46,76,47,77,79,44,75,49,73,79,44,80,42,55,57,86,63,78,80,86,82,81,81,88,80,88,131

Organism: Eruca vesicaria subsp. sativa (NCBI:txid29727)

Mean predicted aligned error: 6.62 Å

pLDDT: mean 84.6, std 15.0, range [35.03, 97.12]